Protein AF-A0A822EEM1-F1 (afdb_monomer_lite)

pLDDT: mean 93.01, std 4.82, range [74.19, 98.12]

Radius of gyration: 17.1 Å; chains: 1; bounding box: 35×30×46 Å

Foldseek 3Di:
DDDDLVRDDDCPPQAQHEEEQEEDDPSSVVVQVRNVVGHVHYHYDDDPDDDDDDLQDPPRDGPCVVCVDPVNVVCVVPPD

Structure (mmCIF, N/CA/C/O backbone):
data_AF-A0A822EEM1-F1
#
_entry.id   AF-A0A822EEM1-F1
#
loop_
_atom_site.group_PDB
_atom_site.id
_atom_site.type_symbol
_atom_site.label_atom_id
_atom_site.label_alt_id
_atom_site.label_comp_id
_atom_site.label_asym_id
_atom_site.label_entity_id
_atom_site.label_seq_id
_atom_site.pdbx_PDB_ins_code
_atom_site.Cartn_x
_atom_site.Cartn_y
_atom_site.Cartn_z
_atom_site.occupancy
_atom_site.B_iso_or_equiv
_atom_site.auth_seq_id
_atom_site.auth_comp_id
_atom_site.auth_asym_id
_atom_site.auth_atom_id
_atom_site.pdbx_PDB_model_num
ATOM 1 N N . GLU A 1 1 ? -11.460 9.766 13.244 1.00 85.56 1 GLU A N 1
ATOM 2 C CA . GLU A 1 1 ? -10.102 10.298 13.482 1.00 85.56 1 GLU A CA 1
ATOM 3 C C . GLU A 1 1 ? -9.349 10.368 12.159 1.00 85.56 1 GLU A C 1
ATOM 5 O O . GLU A 1 1 ? -9.727 9.646 11.241 1.00 85.56 1 GLU A O 1
ATOM 10 N N . LYS A 1 2 ? -8.364 11.261 12.022 1.00 91.69 2 LYS A N 1
ATOM 11 C CA . LYS A 1 2 ? -7.542 11.391 10.809 1.00 91.69 2 LYS A CA 1
ATOM 12 C C . LYS A 1 2 ? -6.076 11.272 11.202 1.00 91.69 2 LYS A C 1
ATOM 14 O O . LYS A 1 2 ? -5.646 11.957 12.122 1.00 91.69 2 LYS A O 1
ATOM 19 N N . LEU A 1 3 ? -5.336 10.434 10.486 1.00 95.19 3 LEU A N 1
ATOM 20 C CA . LEU A 1 3 ? -3.921 10.168 10.719 1.00 95.19 3 LEU A CA 1
ATOM 21 C C . LEU A 1 3 ? -3.188 10.231 9.380 1.00 95.19 3 LEU A C 1
ATOM 23 O O . LEU A 1 3 ? -3.696 9.747 8.368 1.00 95.19 3 LEU A O 1
ATOM 27 N N . HIS A 1 4 ? -1.998 10.824 9.365 1.00 96.25 4 HIS A N 1
ATOM 28 C CA . HIS A 1 4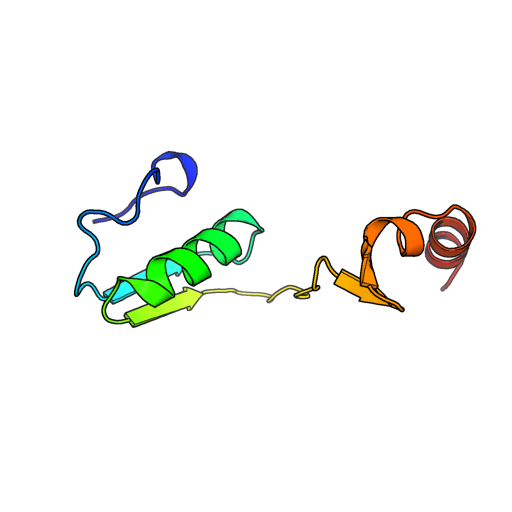 ? -1.085 10.674 8.238 1.00 96.25 4 HIS A CA 1
ATOM 29 C C . HIS A 1 4 ? -0.384 9.309 8.320 1.00 96.25 4 HIS A C 1
ATOM 31 O O . HIS A 1 4 ? -0.139 8.810 9.418 1.00 96.25 4 HIS A O 1
ATOM 37 N N . SER A 1 5 ? 0.010 8.723 7.184 1.00 95.62 5 SER A N 1
ATOM 38 C CA . SER A 1 5 ? 0.686 7.410 7.142 1.00 95.62 5 SER A CA 1
ATOM 39 C C . SER A 1 5 ? 1.931 7.344 8.035 1.00 95.62 5 SER A C 1
ATOM 41 O O . SER A 1 5 ? 2.213 6.320 8.640 1.00 95.62 5 SER A O 1
ATOM 43 N N . TRP A 1 6 ? 2.640 8.463 8.189 1.00 95.56 6 TRP A N 1
ATOM 44 C CA . TRP A 1 6 ? 3.784 8.589 9.101 1.00 95.56 6 TRP A CA 1
ATOM 45 C C . TRP A 1 6 ? 3.447 8.278 10.574 1.00 95.56 6 TRP A C 1
ATOM 47 O O . TRP A 1 6 ? 4.291 7.762 11.312 1.00 95.56 6 TRP A O 1
ATOM 57 N N . GLN A 1 7 ? 2.227 8.607 11.005 1.00 96.12 7 GLN A N 1
ATOM 58 C CA . GLN A 1 7 ? 1.741 8.409 12.374 1.00 96.12 7 GLN A CA 1
ATOM 59 C C . GLN A 1 7 ? 1.209 6.992 12.599 1.00 96.12 7 GLN A C 1
ATOM 61 O O . GLN A 1 7 ? 1.121 6.553 13.741 1.00 96.12 7 GLN A O 1
ATOM 66 N N . TYR A 1 8 ? 0.874 6.275 11.528 1.00 94.94 8 TYR A N 1
ATOM 67 C CA . TYR A 1 8 ? 0.441 4.891 11.608 1.00 94.94 8 TYR A CA 1
ATOM 68 C C . TYR A 1 8 ? 1.613 3.987 12.023 1.00 94.94 8 TYR A C 1
ATOM 70 O O . TYR A 1 8 ? 2.722 4.099 11.489 1.00 94.94 8 TYR A O 1
ATOM 78 N N . LYS A 1 9 ? 1.376 3.122 13.014 1.00 94.25 9 LYS A N 1
ATOM 79 C CA . LYS A 1 9 ? 2.377 2.186 13.563 1.00 94.25 9 LYS A CA 1
ATOM 80 C C . LYS A 1 9 ? 1.838 0.774 13.748 1.00 94.25 9 LYS A C 1
ATOM 82 O O . LYS A 1 9 ? 2.604 -0.173 13.633 1.00 94.25 9 LYS A O 1
ATOM 87 N N . THR A 1 10 ? 0.556 0.651 14.069 1.00 94.06 10 THR A N 1
ATOM 88 C CA . THR A 1 10 ? -0.132 -0.617 14.296 1.00 94.06 10 THR A CA 1
ATOM 89 C C . THR A 1 10 ? -1.599 -0.464 13.913 1.00 94.06 10 THR A C 1
ATOM 91 O O . THR A 1 10 ? -2.152 0.636 13.993 1.00 94.06 10 THR A O 1
ATOM 94 N N . SER A 1 11 ? -2.216 -1.573 13.520 1.00 93.50 11 SER A N 1
ATOM 95 C CA . SER A 1 11 ? -3.649 -1.702 13.255 1.00 93.50 11 SER A CA 1
ATOM 96 C C . SER A 1 11 ? -4.513 -1.674 14.523 1.00 93.50 11 SER A C 1
ATOM 98 O O . SER A 1 11 ? -5.735 -1.563 14.425 1.00 93.50 11 SER A O 1
ATOM 100 N N . HIS A 1 12 ? -3.899 -1.724 15.710 1.00 93.50 12 HIS A N 1
ATOM 101 C CA . HIS A 1 12 ? -4.627 -1.702 16.974 1.00 93.50 12 HIS A CA 1
ATOM 102 C C . HIS A 1 12 ? -5.469 -0.429 17.157 1.00 93.50 12 HIS A C 1
ATOM 104 O O . HIS A 1 12 ? -5.011 0.688 16.910 1.00 93.50 12 HIS A O 1
ATOM 110 N N . GLY A 1 13 ? -6.705 -0.596 17.623 1.00 92.19 13 GLY A N 1
ATOM 111 C CA . GLY A 1 13 ? -7.691 0.472 17.780 1.00 92.19 13 GLY A CA 1
ATOM 112 C C . GLY A 1 13 ? -8.485 0.783 16.506 1.00 92.19 13 GLY A C 1
ATOM 113 O O . GLY A 1 13 ? -9.302 1.716 16.508 1.00 92.19 13 GLY A O 1
ATOM 114 N N . LEU A 1 14 ? -8.253 0.045 15.416 1.00 94.94 14 LEU A N 1
ATOM 115 C CA . LEU A 1 14 ? -8.996 0.139 14.155 1.00 94.94 14 LEU A CA 1
ATOM 116 C C . LEU A 1 14 ? -9.885 -1.087 13.886 1.00 94.94 14 LEU A C 1
ATOM 118 O O . LEU A 1 14 ? -10.558 -1.127 12.853 1.00 94.94 14 LEU A O 1
ATOM 122 N N . GLU A 1 15 ? -9.940 -2.032 14.825 1.00 96.12 15 GLU A N 1
ATOM 123 C CA . GLU A 1 15 ? -10.868 -3.161 14.822 1.00 96.12 15 GLU A CA 1
ATOM 124 C C . GLU A 1 15 ? -12.312 -2.647 14.686 1.00 96.12 15 GLU A C 1
ATOM 126 O O . GLU A 1 15 ? -12.684 -1.613 15.247 1.00 96.12 15 GLU A O 1
ATOM 131 N N . ASP A 1 16 ? -13.118 -3.329 13.871 1.00 94.75 16 ASP A N 1
ATOM 132 C CA . ASP A 1 16 ? -14.524 -3.001 13.589 1.00 94.75 16 ASP A CA 1
ATOM 133 C C . ASP A 1 16 ? -14.809 -1.609 12.982 1.00 94.75 16 ASP A C 1
ATOM 135 O O . ASP A 1 16 ? -15.967 -1.244 12.733 1.00 94.75 16 ASP A O 1
ATOM 139 N N . LYS A 1 17 ? -13.776 -0.820 12.660 1.00 96.75 17 LYS A N 1
ATOM 140 C CA . LYS A 1 17 ? -13.942 0.503 12.044 1.00 96.75 17 LYS A CA 1
ATOM 141 C C . LYS A 1 17 ? -14.037 0.419 10.525 1.00 96.75 17 LYS A C 1
ATOM 143 O O . LYS A 1 17 ? -13.482 -0.464 9.878 1.00 96.75 17 LYS A O 1
ATOM 148 N N . THR A 1 18 ? -14.744 1.384 9.939 1.00 97.88 18 THR A N 1
ATOM 149 C CA . THR A 1 18 ? -14.671 1.653 8.497 1.00 97.88 18 THR A CA 1
ATOM 150 C C . THR A 1 18 ? -13.559 2.664 8.245 1.00 97.88 18 THR A C 1
ATOM 152 O O . THR A 1 18 ? -13.625 3.790 8.741 1.00 97.88 18 THR A O 1
ATOM 155 N N . VAL A 1 19 ? -12.537 2.266 7.492 1.00 97.88 19 VAL A N 1
ATOM 156 C CA . VAL A 1 19 ? -11.330 3.059 7.242 1.00 97.88 19 VAL A CA 1
ATOM 157 C C . VAL A 1 19 ? -11.283 3.506 5.783 1.00 97.88 19 VAL A C 1
ATOM 159 O O . VAL A 1 19 ? -11.509 2.719 4.868 1.00 97.88 19 VAL A O 1
ATOM 162 N N . LEU A 1 20 ? -10.951 4.778 5.560 1.00 97.94 20 LEU A N 1
ATOM 163 C CA . LEU A 1 20 ? -10.685 5.339 4.238 1.00 97.94 20 LEU A CA 1
ATOM 164 C C . LEU A 1 20 ? -9.215 5.753 4.147 1.00 97.94 20 LEU A C 1
ATOM 166 O O . LEU A 1 20 ? -8.782 6.666 4.850 1.00 97.94 20 LEU A O 1
ATOM 170 N N . ILE A 1 21 ? -8.470 5.117 3.249 1.00 97.75 21 ILE A N 1
ATOM 171 C CA . ILE A 1 21 ? -7.082 5.456 2.933 1.00 97.75 21 ILE A CA 1
ATOM 172 C C . ILE A 1 21 ? -7.075 6.353 1.695 1.00 97.75 21 ILE A C 1
ATOM 174 O O . ILE A 1 21 ? -7.707 6.048 0.682 1.00 97.75 21 ILE A O 1
ATOM 178 N N . ILE A 1 22 ? -6.362 7.476 1.773 1.00 97.12 22 ILE A N 1
ATOM 179 C CA . ILE A 1 22 ? -6.272 8.460 0.691 1.00 97.12 22 ILE A CA 1
ATOM 180 C C . ILE A 1 22 ? -4.912 8.332 0.002 1.00 97.12 22 ILE A C 1
ATOM 182 O O . ILE A 1 22 ? -3.870 8.523 0.624 1.00 97.12 22 ILE A O 1
ATOM 186 N N . GLY A 1 23 ? -4.934 8.078 -1.305 1.00 95.69 23 GLY A N 1
ATOM 187 C CA . GLY A 1 23 ? -3.751 7.882 -2.139 1.00 95.69 23 GLY A CA 1
ATOM 188 C C . GLY A 1 23 ? -3.377 6.409 -2.314 1.00 95.69 23 GLY A C 1
ATOM 189 O O . GLY A 1 23 ? -3.796 5.546 -1.553 1.00 95.69 23 GLY A O 1
ATOM 190 N N . ILE A 1 24 ? -2.570 6.131 -3.343 1.00 96.38 24 ILE A N 1
ATOM 191 C CA . ILE A 1 24 ? -2.098 4.781 -3.692 1.00 96.38 24 ILE A CA 1
ATOM 192 C C . ILE A 1 24 ? -0.566 4.745 -3.842 1.00 96.38 24 ILE A C 1
ATOM 194 O O . ILE A 1 24 ? -0.008 4.352 -4.862 1.00 96.38 24 ILE A O 1
ATOM 198 N N . GLY A 1 25 ? 0.129 5.232 -2.812 1.00 93.81 25 GLY A N 1
ATOM 199 C CA . GLY A 1 25 ? 1.568 4.994 -2.651 1.00 93.81 25 GLY A CA 1
ATOM 200 C C . GLY A 1 25 ? 1.839 3.613 -2.050 1.00 93.81 25 GLY A C 1
ATOM 201 O O . GLY A 1 25 ? 0.916 2.979 -1.538 1.00 93.81 25 GLY A O 1
ATOM 202 N N . SER A 1 26 ? 3.099 3.171 -2.040 1.00 93.75 26 SER A N 1
ATOM 203 C CA . SER A 1 26 ? 3.475 1.861 -1.479 1.00 93.75 26 SER A CA 1
ATOM 204 C C . SER A 1 26 ? 2.960 1.673 -0.047 1.00 93.75 26 SER A C 1
ATOM 206 O O . SER A 1 26 ? 2.297 0.683 0.235 1.00 93.75 26 SER A O 1
ATOM 208 N N . SER A 1 27 ? 3.126 2.682 0.818 1.00 96.06 27 SER A N 1
ATOM 209 C CA . SER A 1 27 ? 2.622 2.634 2.197 1.00 96.06 27 SER A CA 1
ATOM 210 C C . SER A 1 27 ? 1.099 2.523 2.282 1.00 96.06 27 SER A C 1
ATOM 212 O O . SER A 1 27 ? 0.585 1.859 3.170 1.00 96.06 27 SER A O 1
ATOM 214 N N . ALA A 1 28 ? 0.360 3.176 1.380 1.00 96.62 28 ALA A N 1
ATOM 215 C CA . ALA A 1 28 ? -1.099 3.081 1.368 1.00 96.62 28 ALA A CA 1
ATOM 216 C C . ALA A 1 28 ? -1.566 1.679 0.963 1.00 96.62 28 ALA A C 1
ATOM 218 O O . ALA A 1 28 ? -2.525 1.182 1.544 1.00 96.62 28 ALA A O 1
ATOM 219 N N . GLY A 1 29 ? -0.871 1.037 0.017 1.00 95.81 29 GLY A N 1
ATOM 220 C CA . GLY A 1 29 ? -1.109 -0.363 -0.336 1.00 95.81 29 GLY A CA 1
ATOM 221 C C . GLY A 1 29 ? -0.845 -1.303 0.841 1.00 95.81 29 GLY A C 1
ATOM 222 O O . GLY A 1 29 ? -1.718 -2.094 1.185 1.00 95.81 29 GLY A O 1
ATOM 223 N N . ASP A 1 30 ? 0.305 -1.155 1.502 1.00 95.69 30 ASP A N 1
ATOM 224 C CA . ASP A 1 30 ? 0.672 -1.980 2.660 1.00 95.69 30 ASP A CA 1
ATOM 225 C C . ASP A 1 30 ? -0.334 -1.814 3.816 1.00 95.69 30 ASP A C 1
ATOM 227 O O . ASP A 1 30 ? -0.841 -2.805 4.339 1.00 95.69 30 ASP A O 1
ATOM 231 N N . MET A 1 31 ? -0.713 -0.574 4.158 1.00 96.81 31 MET A N 1
ATOM 232 C CA . MET A 1 31 ? -1.738 -0.304 5.178 1.00 96.81 31 MET A CA 1
ATOM 233 C C . MET A 1 31 ? -3.113 -0.851 4.783 1.00 96.81 31 MET A C 1
ATOM 235 O O . MET A 1 31 ? -3.838 -1.347 5.639 1.00 96.81 31 MET A O 1
ATOM 239 N N . ALA A 1 32 ? -3.499 -0.757 3.507 1.00 96.81 32 ALA A N 1
ATOM 240 C CA . ALA A 1 32 ? -4.784 -1.276 3.043 1.00 96.81 32 ALA A CA 1
ATOM 241 C C . ALA A 1 32 ? -4.865 -2.797 3.198 1.00 96.81 32 ALA A C 1
ATOM 243 O O . ALA A 1 32 ? -5.903 -3.308 3.612 1.00 96.81 32 ALA A O 1
ATOM 244 N N . VAL A 1 33 ? -3.770 -3.504 2.901 1.00 95.81 33 VAL A N 1
ATOM 245 C CA . VAL A 1 33 ? -3.671 -4.956 3.086 1.00 95.81 33 VAL A CA 1
ATOM 246 C C . VAL A 1 33 ? -3.661 -5.315 4.570 1.00 95.81 33 VAL A C 1
ATOM 248 O O . VAL A 1 33 ? -4.404 -6.203 4.973 1.00 95.81 33 VAL A O 1
ATOM 251 N N . GLU A 1 34 ? -2.871 -4.625 5.396 1.00 96.50 34 GLU A N 1
ATOM 252 C CA . GLU A 1 34 ? -2.824 -4.890 6.839 1.00 96.50 34 GLU A CA 1
ATOM 253 C C . GLU A 1 34 ? -4.201 -4.683 7.488 1.00 96.50 34 GLU A C 1
ATOM 255 O O . GLU A 1 34 ? -4.732 -5.588 8.130 1.00 96.50 34 GLU A O 1
ATOM 260 N N . LEU A 1 35 ? -4.821 -3.524 7.256 1.00 96.94 35 LEU A N 1
ATOM 261 C CA . LEU A 1 35 ? -6.124 -3.187 7.825 1.00 96.94 35 LEU A CA 1
ATOM 262 C C . LEU A 1 35 ? -7.262 -4.006 7.224 1.00 96.94 35 LEU A C 1
ATOM 264 O O . LEU A 1 35 ? -8.270 -4.197 7.894 1.00 96.94 35 LEU A O 1
ATOM 268 N N . GLY A 1 36 ? -7.112 -4.522 6.004 1.00 96.31 36 GLY A N 1
ATOM 269 C CA . GLY A 1 36 ? -8.086 -5.426 5.395 1.00 96.31 36 GLY A CA 1
ATOM 270 C C . GLY A 1 36 ? -8.303 -6.715 6.194 1.00 96.31 36 GLY A C 1
ATOM 271 O O . GLY A 1 36 ? -9.367 -7.314 6.084 1.00 96.31 36 GLY A O 1
ATOM 272 N N . HIS A 1 37 ? -7.336 -7.118 7.026 1.00 95.88 37 HIS A N 1
ATOM 273 C CA . HIS A 1 37 ? -7.469 -8.280 7.908 1.00 95.88 37 HIS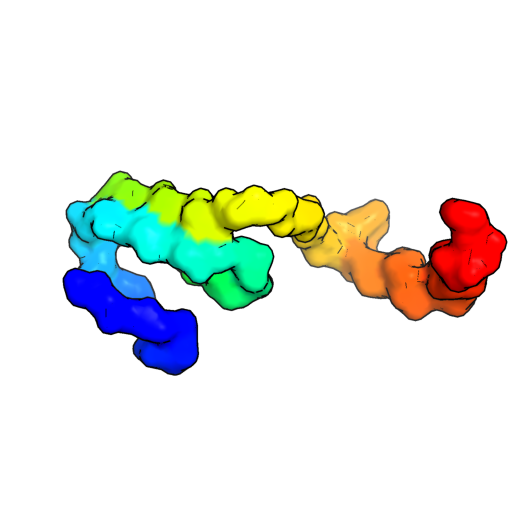 A CA 1
ATOM 274 C C . HIS A 1 37 ? -8.140 -7.971 9.255 1.00 95.88 37 HIS A C 1
ATOM 276 O O . HIS A 1 37 ? -8.539 -8.902 9.949 1.00 95.88 37 HIS A O 1
ATOM 282 N N . VAL A 1 38 ? -8.226 -6.696 9.652 1.00 96.12 38 VAL A N 1
ATOM 283 C CA . VAL A 1 38 ? -8.554 -6.294 11.035 1.00 96.12 38 VAL A CA 1
ATOM 284 C C . VAL A 1 38 ? -9.774 -5.374 11.109 1.00 96.12 38 VAL A C 1
ATOM 286 O O . VAL A 1 38 ? -10.623 -5.519 11.986 1.00 96.12 38 VAL A O 1
ATOM 289 N N . ALA A 1 39 ? -9.869 -4.400 10.208 1.00 97.38 39 ALA A N 1
ATOM 290 C CA . ALA A 1 39 ? -10.949 -3.425 10.186 1.00 97.38 39 ALA A CA 1
ATOM 291 C C . ALA A 1 39 ? -12.231 -4.026 9.587 1.00 97.38 39 ALA A C 1
ATOM 293 O O . ALA A 1 39 ? -12.186 -4.940 8.766 1.00 97.38 39 ALA A O 1
ATOM 294 N N . LYS A 1 40 ? -13.394 -3.453 9.920 1.00 97.94 40 LYS A N 1
ATOM 295 C CA . LYS A 1 40 ? -14.687 -3.892 9.361 1.00 97.94 40 LYS A CA 1
ATOM 296 C C . LYS A 1 40 ? -14.760 -3.710 7.847 1.00 97.94 40 LYS A C 1
ATOM 298 O O . LYS A 1 40 ? -15.366 -4.517 7.153 1.00 97.94 40 LYS A O 1
ATOM 303 N N . GLN A 1 41 ? -14.225 -2.596 7.353 1.00 98.06 41 GLN A N 1
ATOM 304 C CA . GLN A 1 41 ? -14.198 -2.285 5.929 1.00 98.06 41 GLN A CA 1
ATOM 305 C C . GLN A 1 41 ? -13.087 -1.282 5.648 1.00 98.06 41 GLN A C 1
ATOM 307 O O . GLN A 1 41 ? -12.957 -0.282 6.355 1.00 98.06 41 GLN A O 1
ATOM 312 N N . VAL A 1 42 ? -12.340 -1.502 4.569 1.00 98.12 42 VAL A N 1
ATOM 313 C CA . VAL A 1 42 ? -11.310 -0.575 4.094 1.00 98.12 42 VAL A CA 1
ATOM 314 C C . VAL A 1 42 ? -11.662 -0.099 2.688 1.00 98.12 42 VAL A C 1
ATOM 316 O O . VAL A 1 42 ? -12.059 -0.891 1.834 1.00 98.12 42 VAL A O 1
ATOM 319 N N . TYR A 1 43 ? -11.517 1.202 2.450 1.00 98.06 43 TYR A N 1
ATOM 320 C CA . TYR A 1 43 ? -11.622 1.828 1.136 1.00 98.06 43 TYR A CA 1
ATOM 321 C C . TYR A 1 43 ? -10.299 2.492 0.770 1.00 98.06 43 TYR A C 1
ATOM 323 O O . TYR A 1 43 ? -9.687 3.166 1.599 1.00 98.06 43 TYR A O 1
ATOM 331 N N . LEU A 1 44 ? -9.888 2.353 -0.490 1.00 97.00 44 LEU A N 1
ATOM 332 C CA . LEU A 1 44 ? -8.689 2.984 -1.031 1.00 97.00 44 LEU A CA 1
ATOM 333 C C . LEU A 1 44 ? -9.092 4.015 -2.088 1.00 97.00 44 LEU A C 1
ATOM 335 O O . LEU A 1 44 ? -9.605 3.666 -3.149 1.00 97.00 44 LEU A O 1
ATOM 339 N N . SER A 1 45 ? -8.876 5.296 -1.797 1.00 97.31 45 SER A N 1
ATOM 340 C CA . SER A 1 45 ? -9.231 6.397 -2.693 1.00 97.31 45 SER A CA 1
ATOM 341 C C . SER A 1 45 ? -8.032 6.844 -3.520 1.00 97.31 45 SER A C 1
ATOM 343 O O . SER A 1 45 ? -6.982 7.199 -2.985 1.00 97.31 45 SER A O 1
ATOM 345 N N . THR A 1 46 ? -8.186 6.874 -4.842 1.00 96.56 46 THR A N 1
ATOM 346 C CA . THR A 1 46 ? -7.160 7.351 -5.775 1.00 96.56 46 THR A CA 1
ATOM 347 C C . THR A 1 46 ? -7.782 8.175 -6.897 1.00 96.56 46 THR A C 1
ATOM 349 O O . THR A 1 46 ? -8.900 7.911 -7.323 1.00 96.56 46 THR A O 1
ATOM 352 N N . ARG A 1 47 ? -7.051 9.187 -7.384 1.00 96.00 47 ARG A N 1
ATOM 353 C CA . ARG A 1 47 ? -7.486 10.030 -8.514 1.00 96.00 47 ARG A CA 1
ATOM 354 C C . ARG A 1 47 ? -7.055 9.486 -9.875 1.00 96.00 47 ARG A C 1
ATOM 356 O O . ARG A 1 47 ? -7.763 9.683 -10.850 1.00 96.00 47 ARG A O 1
ATOM 363 N N . ARG A 1 48 ? -5.867 8.877 -9.953 1.00 95.12 48 ARG A N 1
ATOM 364 C CA . ARG A 1 48 ? -5.248 8.421 -11.216 1.00 95.12 48 ARG A CA 1
ATOM 365 C C . ARG A 1 48 ? -4.962 6.918 -11.250 1.00 95.12 48 ARG A C 1
ATO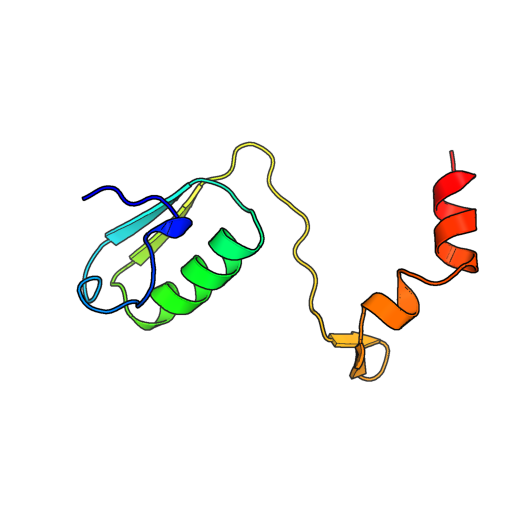M 367 O O . ARG A 1 48 ? -4.614 6.404 -12.303 1.00 95.12 48 ARG A O 1
ATOM 374 N N . GLY A 1 49 ? -5.094 6.224 -10.119 1.00 93.81 49 GLY A N 1
ATOM 375 C CA . GLY A 1 49 ? -4.641 4.839 -9.989 1.00 93.81 49 GLY A CA 1
ATOM 376 C C . GLY A 1 49 ? -3.115 4.703 -9.965 1.00 93.81 49 GLY A C 1
ATOM 377 O O . GLY A 1 49 ? -2.382 5.693 -9.983 1.00 93.81 49 GLY A O 1
ATOM 378 N N . THR A 1 50 ? -2.651 3.460 -9.876 1.00 95.12 50 THR A N 1
ATOM 379 C CA . THR A 1 50 ? -1.252 3.066 -10.085 1.00 95.12 50 THR A CA 1
ATOM 380 C C . THR A 1 50 ? -1.208 1.636 -10.612 1.00 95.12 50 THR A C 1
ATOM 382 O O . THR A 1 50 ? -2.195 0.905 -10.519 1.00 95.12 50 THR A O 1
ATOM 385 N N . TRP A 1 51 ? -0.056 1.228 -11.130 1.00 93.31 51 TRP A N 1
ATOM 386 C CA . TRP A 1 51 ? 0.197 -0.163 -11.476 1.00 93.31 51 TRP A CA 1
ATOM 387 C C . TRP A 1 51 ? 0.587 -0.951 -10.228 1.00 93.31 51 TRP A C 1
ATOM 389 O O . TRP A 1 51 ? 1.535 -0.589 -9.529 1.00 93.31 51 TRP A O 1
ATOM 399 N N . VAL A 1 52 ? -0.130 -2.040 -9.960 1.00 92.75 52 VAL A N 1
ATOM 400 C CA . VAL A 1 52 ? 0.194 -2.968 -8.872 1.00 92.75 52 VAL A CA 1
ATOM 401 C C . VAL A 1 52 ? 1.035 -4.101 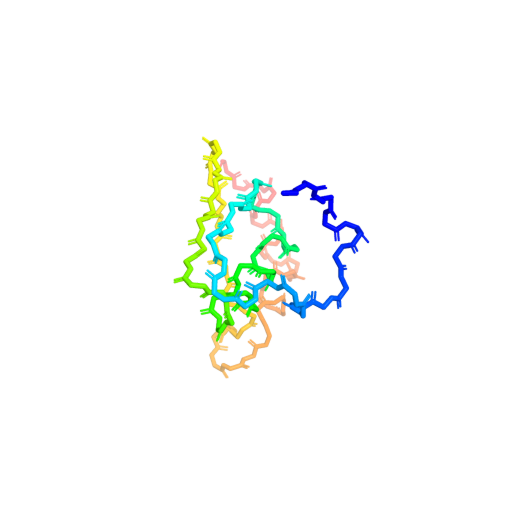-9.443 1.00 92.75 52 VAL A C 1
ATOM 403 O O . VAL A 1 52 ? 0.607 -4.805 -10.355 1.00 92.75 52 VAL A O 1
ATOM 406 N N . TYR A 1 53 ? 2.240 -4.271 -8.906 1.00 90.81 53 TYR A N 1
ATOM 407 C CA . TYR A 1 53 ? 3.162 -5.322 -9.318 1.00 90.81 53 TYR A CA 1
ATOM 408 C C . TYR A 1 53 ? 3.486 -6.238 -8.148 1.00 90.81 53 TYR A C 1
ATOM 410 O O . TYR A 1 53 ? 3.762 -5.772 -7.044 1.00 90.81 53 TYR A O 1
ATOM 418 N N . ASN A 1 54 ? 3.494 -7.543 -8.409 1.00 92.25 54 ASN A N 1
ATOM 419 C CA . ASN A 1 54 ? 4.022 -8.511 -7.460 1.00 92.25 54 ASN A CA 1
ATOM 420 C C . ASN A 1 54 ? 5.553 -8.366 -7.371 1.00 92.25 54 ASN A C 1
ATOM 422 O O . ASN A 1 54 ? 6.213 -8.083 -8.372 1.00 92.25 54 ASN A O 1
ATOM 426 N N . ARG A 1 55 ? 6.111 -8.574 -6.173 1.00 92.69 55 ARG A N 1
ATOM 427 C CA . ARG A 1 55 ? 7.563 -8.693 -5.966 1.00 92.69 55 ARG A CA 1
ATOM 428 C C . ARG A 1 55 ? 8.118 -9.973 -6.597 1.00 92.69 55 ARG A C 1
ATOM 430 O O . ARG A 1 55 ? 9.268 -9.981 -7.026 1.00 92.69 55 ARG A O 1
ATOM 437 N N . VAL A 1 56 ? 7.303 -11.027 -6.667 1.00 94.81 56 VAL A N 1
ATOM 438 C CA .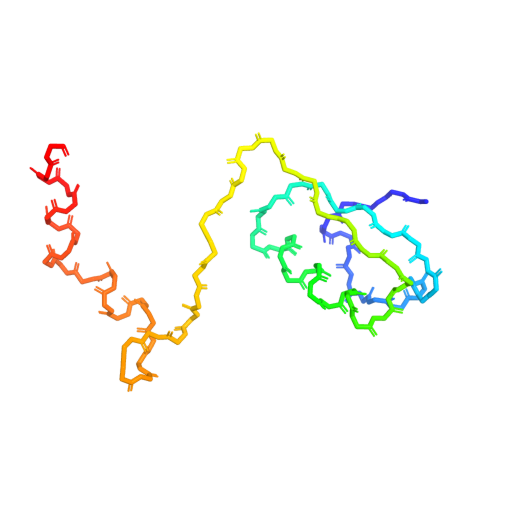 VAL A 1 56 ? 7.639 -12.295 -7.323 1.00 94.81 56 VAL A CA 1
ATOM 439 C C . VAL A 1 56 ? 7.465 -12.141 -8.832 1.00 94.81 56 VAL A C 1
ATOM 441 O O . VAL A 1 56 ? 6.353 -11.940 -9.324 1.00 94.81 56 VAL A O 1
A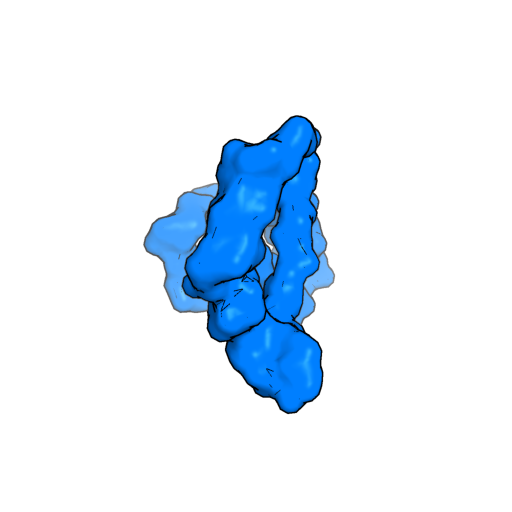TOM 444 N N . GLY A 1 57 ? 8.582 -12.201 -9.550 1.00 89.69 57 GLY A N 1
ATOM 445 C CA . GLY A 1 57 ? 8.657 -12.151 -11.002 1.00 89.69 57 GLY A CA 1
ATOM 446 C C . GLY A 1 57 ? 8.617 -13.538 -11.658 1.00 89.69 57 GLY A C 1
ATOM 447 O O . GLY A 1 57 ? 8.317 -14.547 -11.008 1.00 89.69 57 GLY A O 1
ATOM 448 N N . PRO A 1 58 ? 8.910 -13.605 -12.970 1.00 89.38 58 PRO A N 1
ATOM 449 C CA . PRO A 1 58 ? 8.983 -14.859 -13.710 1.00 89.38 58 PRO A CA 1
ATOM 450 C C . PRO A 1 58 ? 9.878 -15.885 -13.017 1.00 89.38 58 PRO A C 1
ATOM 452 O O . PRO A 1 58 ? 10.919 -15.551 -12.454 1.00 89.38 58 PRO A O 1
ATOM 455 N N . THR A 1 59 ? 9.484 -17.158 -13.066 1.00 92.25 59 THR A N 1
ATOM 456 C CA . THR A 1 59 ? 10.254 -18.274 -12.481 1.00 92.25 59 THR A CA 1
ATOM 457 C C . THR A 1 59 ? 10.556 -18.141 -10.977 1.00 92.25 59 THR A C 1
ATOM 459 O O . THR A 1 59 ? 11.432 -18.828 -10.467 1.00 92.25 59 THR A O 1
ATOM 462 N N . GLY A 1 60 ? 9.825 -17.282 -10.254 1.00 93.25 60 GLY A N 1
ATOM 463 C CA . GLY A 1 60 ? 9.983 -17.077 -8.809 1.00 93.25 60 GLY A CA 1
ATOM 464 C C . GLY A 1 60 ? 11.092 -16.098 -8.418 1.00 93.25 60 GLY A C 1
ATOM 465 O O . GLY A 1 60 ? 11.278 -15.833 -7.232 1.00 93.25 60 GLY A O 1
ATOM 466 N N . TRP A 1 61 ? 11.813 -15.539 -9.389 1.00 93.50 61 TRP A N 1
ATOM 467 C CA . TRP A 1 61 ? 12.893 -14.594 -9.122 1.00 93.50 61 TRP A CA 1
ATOM 468 C C . TRP A 1 61 ? 12.347 -13.201 -8.782 1.00 93.50 61 TRP A C 1
ATOM 470 O O . TRP A 1 61 ? 11.266 -12.834 -9.254 1.00 93.50 61 TRP A O 1
ATOM 480 N N . PRO A 1 62 ? 13.079 -12.398 -7.994 1.00 93.75 62 PRO A N 1
ATOM 481 C CA . PRO A 1 62 ? 12.714 -11.014 -7.709 1.00 93.75 62 PRO A CA 1
ATOM 482 C C . PRO A 1 62 ? 12.457 -10.186 -8.982 1.00 93.75 62 PRO A C 1
ATOM 484 O O . PRO A 1 62 ? 13.209 -10.245 -9.956 1.00 93.75 62 PRO A O 1
ATOM 487 N N . VAL A 1 63 ? 11.363 -9.417 -8.998 1.00 91.56 63 VAL A N 1
ATOM 488 C CA . VAL A 1 63 ? 10.917 -8.656 -10.183 1.00 91.56 63 VAL A CA 1
ATOM 489 C C . VAL A 1 63 ? 11.904 -7.563 -10.618 1.00 91.56 63 VAL A C 1
ATOM 491 O O . VAL A 1 63 ? 11.982 -7.222 -11.800 1.00 91.56 63 VAL A O 1
ATOM 494 N N . ASP A 1 64 ? 12.666 -7.013 -9.679 1.00 90.81 64 ASP A N 1
ATOM 495 C CA . ASP A 1 64 ? 13.706 -6.013 -9.916 1.00 90.81 64 ASP A CA 1
ATOM 496 C C . ASP A 1 64 ? 14.853 -6.580 -10.760 1.00 90.81 64 ASP A C 1
ATOM 498 O O . ASP A 1 64 ? 15.270 -5.921 -11.708 1.00 90.81 64 ASP A O 1
ATOM 502 N N . MET A 1 65 ? 15.265 -7.834 -10.553 1.00 89.62 65 MET A N 1
ATOM 503 C CA . MET A 1 65 ? 16.303 -8.476 -11.377 1.00 89.62 65 MET A CA 1
ATOM 504 C C . MET A 1 65 ? 15.980 -8.464 -12.878 1.00 89.62 65 MET A C 1
ATOM 506 O O . MET A 1 65 ? 16.880 -8.351 -13.712 1.00 89.62 65 MET A O 1
ATOM 510 N N . TYR A 1 66 ? 14.697 -8.539 -13.237 1.00 83.50 66 TYR A N 1
ATOM 511 C CA . TYR A 1 66 ? 14.270 -8.395 -14.626 1.00 83.50 66 TYR A CA 1
ATOM 512 C C . TYR A 1 66 ? 14.126 -6.937 -15.037 1.00 83.50 66 TYR A C 1
ATOM 514 O O . TYR A 1 66 ? 14.506 -6.596 -16.147 1.00 83.50 66 TYR A O 1
ATOM 522 N N . ARG A 1 67 ? 13.565 -6.077 -14.182 1.00 79.38 67 ARG A N 1
ATOM 523 C CA . ARG A 1 67 ? 13.188 -4.703 -14.551 1.00 79.38 67 ARG A CA 1
ATOM 524 C C . ARG A 1 67 ? 14.330 -3.706 -14.542 1.00 79.38 67 ARG A C 1
ATOM 526 O O . ARG A 1 67 ? 14.355 -2.818 -15.385 1.00 79.38 67 ARG A O 1
ATOM 533 N N . THR A 1 68 ? 15.260 -3.836 -13.608 1.00 83.81 68 THR A N 1
ATOM 534 C CA . THR A 1 68 ? 16.402 -2.928 -13.461 1.00 83.81 68 THR A CA 1
ATOM 535 C C . THR A 1 68 ? 17.650 -3.509 -14.108 1.00 83.81 68 THR A C 1
ATOM 537 O O . THR A 1 68 ? 18.750 -3.378 -13.578 1.00 83.81 68 THR A O 1
ATOM 540 N N . ASN A 1 69 ? 17.491 -4.175 -15.252 1.00 85.69 69 ASN A N 1
ATOM 541 C CA . ASN A 1 69 ? 18.626 -4.587 -16.063 1.00 85.69 69 ASN A CA 1
ATOM 542 C C . ASN A 1 69 ? 18.931 -3.540 -17.143 1.00 85.69 69 ASN A C 1
ATOM 544 O O . ASN A 1 69 ? 18.076 -2.748 -17.550 1.00 85.69 69 ASN A O 1
ATOM 548 N N . LEU A 1 70 ? 20.184 -3.540 -17.601 1.00 82.75 70 LEU A N 1
ATOM 549 C CA . LEU A 1 70 ? 20.688 -2.550 -18.551 1.00 82.75 70 LEU A CA 1
ATOM 550 C C . LEU A 1 70 ? 19.906 -2.572 -19.876 1.00 82.75 70 LEU A C 1
ATOM 552 O O . LEU A 1 70 ? 19.670 -1.520 -20.465 1.00 82.75 70 LEU A O 1
ATOM 556 N N . ILE A 1 71 ? 19.492 -3.758 -20.334 1.00 84.44 71 ILE A N 1
ATOM 557 C CA . ILE A 1 71 ? 18.811 -3.947 -21.622 1.00 84.44 71 ILE A CA 1
ATOM 558 C C . ILE A 1 71 ? 17.425 -3.304 -21.589 1.00 84.44 71 ILE A C 1
ATOM 560 O O . ILE A 1 71 ? 17.131 -2.469 -22.440 1.00 84.44 71 ILE A O 1
ATOM 564 N N . LEU A 1 72 ? 16.593 -3.624 -20.595 1.00 84.94 72 LEU A N 1
ATOM 565 C CA . LEU A 1 72 ? 15.265 -3.026 -20.457 1.00 84.94 72 LEU A CA 1
ATOM 566 C C . LEU A 1 72 ? 15.348 -1.530 -20.174 1.00 84.94 72 LEU A C 1
ATOM 568 O O . LEU A 1 72 ? 14.588 -0.776 -20.771 1.00 84.94 72 LEU A O 1
ATOM 572 N N . ALA A 1 73 ? 16.293 -1.081 -19.343 1.00 85.69 73 ALA A N 1
ATOM 573 C CA . ALA A 1 73 ? 16.499 0.347 -19.112 1.00 85.69 73 ALA A CA 1
ATOM 574 C C . ALA A 1 73 ? 16.867 1.091 -20.411 1.00 85.69 73 ALA A C 1
ATOM 576 O O . ALA A 1 73 ? 16.365 2.183 -20.670 1.00 85.69 73 ALA A O 1
ATOM 577 N N . THR A 1 74 ? 17.705 0.482 -21.256 1.00 85.38 74 THR A N 1
ATOM 578 C CA . THR A 1 74 ? 18.079 1.026 -22.570 1.00 85.38 74 THR A CA 1
ATOM 579 C C . THR A 1 74 ? 16.885 1.042 -23.521 1.00 85.38 74 THR A C 1
ATOM 581 O O . THR A 1 74 ? 16.597 2.078 -24.114 1.00 85.38 74 THR A O 1
ATOM 584 N N . ILE A 1 75 ? 16.145 -0.066 -23.627 1.00 89.50 75 ILE A N 1
ATOM 585 C CA . ILE A 1 75 ? 14.941 -0.156 -24.465 1.00 89.50 75 ILE A CA 1
ATOM 586 C C . ILE A 1 75 ? 13.917 0.891 -24.033 1.00 89.50 75 ILE A C 1
ATOM 588 O O . ILE A 1 75 ? 13.413 1.622 -24.869 1.00 89.50 75 ILE A O 1
ATOM 592 N N . GLN A 1 76 ? 13.647 1.024 -22.737 1.00 88.19 76 GLN A N 1
ATOM 593 C CA . GLN A 1 76 ? 12.664 1.977 -22.231 1.00 88.19 76 GLN A CA 1
ATOM 594 C C . GLN A 1 76 ? 13.081 3.437 -22.454 1.00 88.19 76 GLN A C 1
ATOM 596 O O . GLN A 1 76 ? 12.222 4.302 -22.582 1.00 88.19 76 GLN A O 1
ATOM 601 N N . LYS A 1 77 ? 14.388 3.716 -22.523 1.00 89.19 77 LYS A N 1
ATOM 602 C CA . LYS A 1 77 ? 14.920 5.053 -22.811 1.00 89.19 77 LYS A CA 1
ATOM 603 C C . LYS A 1 77 ? 14.802 5.441 -24.288 1.00 89.19 77 LYS A C 1
ATOM 605 O O . LYS A 1 77 ? 14.631 6.621 -24.576 1.00 89.19 77 LYS A O 1
ATOM 610 N N . TYR A 1 78 ? 14.963 4.480 -25.200 1.00 92.25 78 TYR A N 1
ATOM 611 C CA . TYR A 1 78 ? 15.000 4.728 -26.649 1.00 92.25 78 TYR A CA 1
ATOM 612 C C . TYR A 1 78 ? 13.748 4.252 -27.398 1.00 92.25 78 TYR A C 1
ATOM 614 O O . TYR A 1 78 ? 13.624 4.515 -28.592 1.00 92.25 78 TYR A O 1
ATOM 622 N N . SER A 1 79 ? 12.831 3.561 -26.721 1.00 86.06 79 SER A N 1
ATOM 623 C CA . SER A 1 79 ? 11.493 3.287 -27.235 1.00 86.06 79 SER A CA 1
ATOM 624 C C . SER A 1 79 ? 10.751 4.614 -27.422 1.00 86.06 79 SER A C 1
ATOM 626 O O . SER A 1 79 ? 10.858 5.472 -26.543 1.00 86.06 79 SER A O 1
ATOM 628 N N . PRO A 1 80 ? 10.017 4.785 -28.536 1.00 74.19 80 PRO A N 1
ATOM 629 C CA . PRO A 1 80 ? 9.130 5.929 -28.722 1.00 74.19 80 PRO A CA 1
ATOM 630 C C . PRO A 1 80 ? 8.044 6.000 -27.642 1.00 74.19 80 PRO A C 1
ATOM 632 O O . PRO A 1 80 ? 7.700 4.934 -27.068 1.00 74.19 80 PRO A O 1
#

Sequence (80 aa):
EKLHSWQYKTSHGLEDKTVLIIGIGSSAGDMAVELGHVAKQVYLSTRRGTWVYNRVGPTGWPVDMYRTNLILATIQKYSP

Secondary structure (DSSP, 8-state):
----GGG---STT-TT-EEEEES-SHHHHHHHHHHHTTSSEEEEE-SS------SB-GGG-BHHHHHTSHHHHHHHHH--